Protein AF-A0A8S2N6N4-F1 (afdb_monomer)

Radius of gyration: 14.35 Å; Cα contacts (8 Å, |Δi|>4): 143; chains: 1; bounding box: 34×25×40 Å

Solvent-accessible surface area (backbone atoms only — not comparable to full-atom values): 5920 Å² total; per-residue (Å²): 105,79,91,73,56,87,52,65,72,59,45,53,53,50,26,53,52,55,16,61,74,34,50,70,49,44,76,77,42,48,67,58,33,52,58,27,53,72,43,87,50,64,65,43,28,26,23,22,31,42,25,52,16,34,15,37,48,48,65,58,54,66,67,62,50,52,52,33,55,46,46,41,69,70,51,89,48,68,68,35,24,50,34,20,58,55,20,50,51,41,20,43,47,40,67,55,45,40,75,74,68,40,89,76,78,67,74,82,77,130

pLDDT: mean 82.59, std 12.48, range [38.09, 93.88]

Sequence (110 aa):
YAQETQHEKILRGLAIGIALVQYGRLEEADELIEKLNQDKDPILRRSAMYTVGMAYCGTGNNTAIRKLLHVAVSDVNNDVRRSAVESLGFLMFRKFLERKFGKSARIPQC

Foldseek 3Di:
DLVVDPDPVVNLVVLVVVLQVLALVAPVCVVVLVVQCPDPDVSSLLSSLSNLLRNQFQVLDPVSLVVLVCQLPPDPDPSSVVSSVVSVCRNCVNVVCCVPPNPPPDPDSD

Secondary structure (DSSP, 8-state):
-TTT---HHHHHHHHHHHHHHTTT-GGGGHHHHHHHHT-S-HHHHHHHHHHHHHHTTTT--HHHHHHHHHHHHH-S-HHHHHHHHHHHHHHHHHHHHHHHH-TT------

Nearest PDB structures (foldseek):
  9e8q-assembly1_U  TM=9.181E-01  e=7.734E-09  Homo sapiens
  8amz-assembly1_N  TM=9.807E-01  e=1.196E-07  Spinacia oleracea
  4ady-assembly2_B  TM=9.713E-01  e=4.706E-07  Saccharomyces cerevisiae
  6j2q-assembly1_N  TM=9.560E-01  e=4.464E-07  Saccharomyces cerevisiae S288C
  7qo5-assembly1_N  TM=9.624E-01  e=9.837E-07  Saccharomyces cerevisiae

Mean predicted aligned error: 6.82 Å

Structure (mmCIF, N/CA/C/O backbone):
data_AF-A0A8S2N6N4-F1
#
_entry.id   AF-A0A8S2N6N4-F1
#
loop_
_atom_site.group_PDB
_atom_site.id
_atom_site.type_symbol
_atom_site.label_atom_id
_atom_site.label_alt_id
_atom_site.label_comp_id
_atom_site.label_asym_id
_atom_site.label_entity_id
_atom_site.label_seq_id
_atom_site.pdbx_PDB_ins_code
_atom_site.Cartn_x
_atom_site.Cartn_y
_atom_site.Cartn_z
_atom_site.occupancy
_atom_site.B_iso_or_equiv
_atom_site.auth_seq_id
_atom_site.auth_comp_id
_atom_site.auth_asym_id
_atom_site.auth_atom_id
_atom_site.pdbx_PDB_model_num
ATOM 1 N N . TYR A 1 1 ? 13.493 11.113 -9.354 1.00 60.38 1 TYR A N 1
ATOM 2 C CA . TYR A 1 1 ? 14.428 10.233 -8.624 1.00 60.38 1 TYR A CA 1
ATOM 3 C C . TYR A 1 1 ? 13.998 8.770 -8.565 1.00 60.38 1 TYR A C 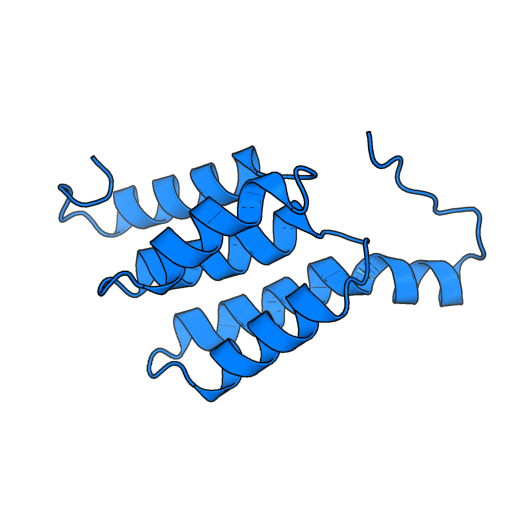1
ATOM 5 O O . TYR A 1 1 ? 14.699 7.956 -9.141 1.00 60.38 1 TYR A O 1
ATOM 13 N N . ALA A 1 2 ? 12.866 8.391 -7.949 1.00 60.62 2 ALA A N 1
ATOM 14 C CA . ALA A 1 2 ? 12.470 6.968 -7.879 1.00 60.62 2 ALA A CA 1
ATOM 15 C C . ALA A 1 2 ? 12.310 6.295 -9.264 1.00 60.62 2 ALA A C 1
ATOM 17 O O . ALA A 1 2 ? 12.694 5.147 -9.424 1.00 60.62 2 ALA A O 1
ATOM 18 N N . GLN A 1 3 ? 11.832 7.028 -10.275 1.00 67.62 3 GLN A N 1
ATOM 19 C CA . GLN A 1 3 ? 11.707 6.540 -11.660 1.00 67.62 3 GLN A CA 1
ATOM 20 C C . GLN A 1 3 ? 13.013 6.626 -12.479 1.00 67.62 3 GLN A C 1
ATOM 22 O O . GLN A 1 3 ? 13.084 6.113 -13.587 1.00 67.62 3 GLN A O 1
ATOM 27 N N . GLU A 1 4 ? 14.049 7.288 -11.958 1.00 70.31 4 GLU A N 1
ATOM 28 C CA . GLU A 1 4 ? 15.314 7.525 -12.674 1.00 70.31 4 GLU A CA 1
ATOM 29 C C . GLU A 1 4 ? 16.414 6.544 -12.236 1.00 70.31 4 GLU A C 1
ATOM 31 O O . GLU A 1 4 ? 17.428 6.398 -12.915 1.00 70.31 4 GLU A O 1
ATOM 36 N N . THR A 1 5 ? 16.241 5.862 -11.097 1.00 73.56 5 THR A N 1
ATOM 37 C CA . THR A 1 5 ? 17.281 5.004 -10.516 1.00 73.56 5 THR A CA 1
ATOM 38 C C . THR A 1 5 ? 17.105 3.541 -10.914 1.00 73.56 5 THR A C 1
ATOM 40 O O . THR A 1 5 ? 16.073 2.946 -10.618 1.00 73.56 5 THR A O 1
ATOM 43 N N . GLN A 1 6 ? 18.148 2.914 -11.465 1.00 69.44 6 GLN A N 1
ATOM 44 C CA . GLN A 1 6 ? 18.145 1.475 -11.788 1.00 69.44 6 GLN A CA 1
ATOM 45 C C . GLN A 1 6 ? 18.535 0.565 -10.607 1.00 69.44 6 GLN A C 1
ATOM 47 O O . GLN A 1 6 ? 18.478 -0.659 -10.702 1.00 69.44 6 GLN A O 1
ATOM 52 N N . HIS A 1 7 ? 18.950 1.133 -9.471 1.00 81.06 7 HIS A N 1
ATOM 53 C CA . HIS A 1 7 ? 19.366 0.347 -8.311 1.00 81.06 7 HIS A CA 1
ATOM 54 C C . HIS A 1 7 ? 18.162 -0.133 -7.494 1.00 81.06 7 HIS A C 1
ATOM 56 O O . HIS A 1 7 ? 17.648 0.589 -6.637 1.00 81.06 7 HIS A O 1
ATOM 62 N N . GLU A 1 8 ? 17.784 -1.400 -7.672 1.00 79.81 8 GLU A N 1
ATOM 63 C CA . GLU A 1 8 ? 16.649 -2.023 -6.973 1.00 79.81 8 GLU A CA 1
ATOM 64 C C . GLU A 1 8 ? 16.701 -1.872 -5.443 1.00 79.81 8 GLU A C 1
ATOM 66 O O . GLU A 1 8 ? 15.669 -1.699 -4.795 1.00 79.81 8 GLU A O 1
ATOM 71 N N . LYS A 1 9 ? 17.900 -1.911 -4.842 1.00 85.25 9 LYS A N 1
ATOM 72 C CA . LYS A 1 9 ? 18.080 -1.751 -3.387 1.00 85.25 9 LYS A CA 1
ATOM 73 C C . LYS A 1 9 ? 17.675 -0.355 -2.907 1.00 85.25 9 LYS A C 1
ATOM 75 O O . LYS A 1 9 ? 17.020 -0.234 -1.875 1.00 85.25 9 LYS A O 1
ATOM 80 N N . ILE A 1 10 ? 18.036 0.681 -3.666 1.00 86.31 10 ILE A N 1
ATOM 81 C CA . ILE A 1 10 ? 17.696 2.074 -3.351 1.00 86.31 10 ILE A CA 1
ATOM 82 C C . ILE A 1 10 ? 16.197 2.286 -3.565 1.00 86.31 10 ILE A C 1
ATOM 84 O O . ILE A 1 10 ? 15.526 2.846 -2.700 1.00 86.31 10 ILE A O 1
ATOM 88 N N . LEU A 1 11 ? 15.652 1.751 -4.662 1.00 85.75 11 LEU A N 1
ATOM 89 C CA . LEU A 1 11 ? 14.230 1.853 -4.974 1.00 85.75 11 LEU A CA 1
ATOM 90 C C . LEU A 1 11 ? 13.352 1.183 -3.908 1.00 85.75 11 LEU A C 1
ATOM 92 O O . LEU A 1 11 ? 12.347 1.756 -3.495 1.00 85.75 11 LEU A O 1
ATOM 96 N N . ARG A 1 12 ? 13.754 0.011 -3.396 1.00 84.81 12 ARG A N 1
ATOM 97 C CA . ARG A 1 12 ? 13.057 -0.660 -2.283 1.00 84.81 12 ARG A CA 1
ATOM 98 C C . ARG A 1 12 ? 13.088 0.158 -0.990 1.00 84.81 12 ARG A C 1
ATOM 100 O O . ARG A 1 12 ? 12.081 0.202 -0.289 1.00 84.81 12 ARG A O 1
ATOM 107 N N . GLY A 1 13 ? 14.209 0.812 -0.680 1.00 87.94 13 GLY A N 1
ATOM 108 C CA . GLY A 1 13 ? 14.307 1.707 0.478 1.00 87.94 13 GLY A CA 1
ATOM 109 C C . GLY A 1 13 ? 13.387 2.925 0.347 1.00 87.94 13 GLY A C 1
ATOM 110 O O . GLY A 1 13 ? 12.632 3.234 1.267 1.00 87.94 13 GLY A O 1
ATOM 111 N N . LEU A 1 14 ? 13.388 3.565 -0.826 1.00 87.50 14 LEU A N 1
ATOM 112 C CA . LEU A 1 14 ? 12.510 4.699 -1.131 1.00 87.50 14 LEU A CA 1
ATOM 113 C C . LEU A 1 14 ? 11.028 4.310 -1.098 1.00 87.50 14 LEU A C 1
ATOM 115 O O . LEU A 1 14 ? 10.224 5.054 -0.545 1.00 87.50 14 LEU A O 1
ATOM 119 N N . ALA A 1 15 ? 10.672 3.141 -1.635 1.00 87.25 15 ALA A N 1
ATOM 120 C CA . ALA A 1 15 ? 9.309 2.618 -1.615 1.00 87.25 15 ALA A CA 1
ATOM 121 C C . ALA A 1 15 ? 8.746 2.542 -0.186 1.00 87.25 15 ALA A C 1
ATOM 123 O O . ALA A 1 15 ? 7.692 3.102 0.110 1.00 87.25 15 ALA A O 1
ATOM 124 N N . ILE A 1 16 ? 9.489 1.925 0.735 1.00 88.56 16 ILE A N 1
ATOM 125 C CA . ILE A 1 16 ? 9.066 1.830 2.139 1.00 88.56 16 ILE A CA 1
ATOM 126 C C . ILE A 1 16 ? 9.012 3.221 2.788 1.00 88.56 16 ILE A C 1
ATOM 128 O O . ILE A 1 16 ? 8.072 3.514 3.523 1.00 88.56 16 ILE A O 1
ATOM 132 N N . GLY A 1 17 ? 9.972 4.100 2.487 1.00 90.19 17 GLY A N 1
ATOM 133 C CA . GLY A 1 17 ? 9.972 5.478 2.985 1.00 90.19 17 GLY A CA 1
ATOM 134 C C . GLY A 1 17 ? 8.712 6.256 2.592 1.00 90.19 17 GLY A C 1
ATOM 135 O O . GLY A 1 17 ? 8.102 6.903 3.440 1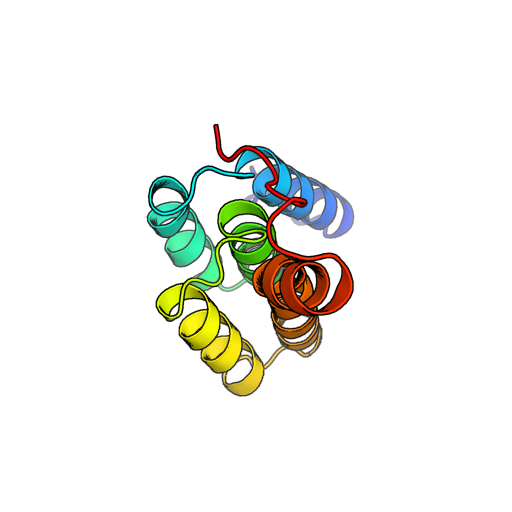.00 90.19 17 GLY A O 1
ATOM 136 N N . ILE A 1 18 ? 8.274 6.139 1.335 1.00 88.31 18 ILE A N 1
ATOM 137 C CA . ILE A 1 18 ? 7.040 6.773 0.848 1.00 88.31 18 ILE A CA 1
ATOM 138 C C . ILE A 1 18 ? 5.820 6.235 1.605 1.00 88.31 18 ILE A C 1
ATOM 140 O O . ILE A 1 18 ? 4.991 7.026 2.054 1.00 88.31 18 ILE A O 1
ATOM 144 N N . ALA A 1 19 ? 5.729 4.917 1.799 1.00 89.31 19 ALA A N 1
ATOM 145 C CA . ALA A 1 19 ? 4.623 4.306 2.535 1.00 89.31 19 ALA A CA 1
ATOM 146 C C . ALA A 1 19 ? 4.548 4.784 3.997 1.00 89.31 19 ALA A C 1
ATOM 148 O O . ALA A 1 19 ? 3.459 5.027 4.513 1.00 89.31 19 ALA A O 1
ATOM 149 N N . LEU A 1 20 ? 5.697 4.965 4.656 1.00 88.62 20 LEU A N 1
ATOM 150 C CA . LEU A 1 20 ? 5.769 5.443 6.040 1.00 88.62 20 LEU A CA 1
ATOM 151 C C . LEU A 1 20 ? 5.340 6.908 6.190 1.00 88.62 20 LEU A C 1
ATOM 153 O O . LEU A 1 20 ? 4.651 7.244 7.149 1.00 88.62 20 LEU A O 1
ATOM 157 N N . VAL A 1 21 ? 5.701 7.774 5.238 1.00 89.69 21 VAL A N 1
ATOM 158 C CA . VAL A 1 21 ? 5.310 9.199 5.254 1.00 89.69 21 VAL A CA 1
ATOM 159 C C . VAL A 1 21 ? 3.791 9.381 5.133 1.00 89.69 21 VAL A C 1
ATOM 161 O O . VAL A 1 21 ? 3.245 10.381 5.597 1.00 89.69 21 VAL A O 1
ATOM 164 N N . GLN A 1 22 ? 3.101 8.410 4.534 1.00 87.06 22 GLN A N 1
ATOM 165 C CA . GLN A 1 22 ? 1.656 8.449 4.301 1.00 87.06 22 GLN A CA 1
ATOM 166 C C . GLN A 1 22 ? 0.827 7.835 5.439 1.00 87.06 22 GLN A C 1
ATOM 168 O O . GLN A 1 22 ? -0.380 7.637 5.296 1.00 87.06 22 GLN A O 1
ATOM 173 N N . TYR A 1 23 ? 1.448 7.529 6.578 1.00 87.75 23 TYR A N 1
ATOM 174 C CA . TYR A 1 23 ? 0.747 6.965 7.726 1.00 87.75 23 TYR A CA 1
ATOM 175 C C . TYR A 1 23 ? -0.353 7.908 8.243 1.00 87.75 23 TYR A C 1
ATOM 177 O O . TYR A 1 23 ? -0.088 9.063 8.569 1.00 87.75 23 TYR A O 1
ATOM 185 N N . GLY A 1 24 ? -1.590 7.406 8.328 1.00 83.38 24 GLY A N 1
ATOM 186 C CA . GLY A 1 24 ? -2.735 8.136 8.888 1.00 83.38 24 GLY A CA 1
ATOM 187 C C . GLY A 1 24 ? -3.358 9.224 8.002 1.00 83.38 24 GLY A C 1
ATOM 188 O O . GLY A 1 24 ? -4.264 9.907 8.463 1.00 83.38 24 GLY A O 1
ATOM 189 N N . ARG A 1 25 ? -2.921 9.380 6.744 1.00 83.19 25 ARG A N 1
ATOM 190 C CA . ARG A 1 25 ? -3.447 10.406 5.816 1.00 83.19 25 ARG A CA 1
ATOM 191 C C . ARG A 1 25 ? -4.763 10.048 5.114 1.00 83.19 25 ARG A C 1
ATOM 193 O O . ARG A 1 25 ? -5.358 10.908 4.474 1.00 83.19 25 ARG A O 1
ATOM 200 N N . LEU A 1 26 ? -5.235 8.804 5.246 1.00 86.94 26 LEU A N 1
ATOM 201 C CA . LEU A 1 26 ? -6.512 8.338 4.688 1.00 86.94 26 LEU A CA 1
ATOM 202 C C . LEU A 1 26 ? -6.668 8.704 3.194 1.00 86.94 26 LEU A C 1
ATOM 204 O O . LEU A 1 26 ? -5.835 8.306 2.385 1.00 86.94 26 LEU A O 1
ATOM 208 N N . GLU A 1 27 ? -7.722 9.446 2.846 1.00 86.12 27 GLU A N 1
ATOM 209 C CA . GLU A 1 27 ? -8.115 9.803 1.475 1.00 86.12 27 GLU A CA 1
ATOM 210 C C . GLU A 1 27 ? -7.083 10.687 0.758 1.00 86.12 27 GLU A C 1
ATOM 212 O O . GLU A 1 27 ? -6.945 10.596 -0.457 1.00 86.12 27 GLU A O 1
ATOM 217 N N . GLU A 1 28 ? -6.279 11.477 1.480 1.00 87.00 28 GLU A N 1
ATOM 218 C CA . GLU A 1 28 ? -5.216 12.283 0.855 1.00 87.00 28 GLU A CA 1
ATOM 219 C C . GLU A 1 28 ? -4.128 11.414 0.203 1.00 87.00 28 GLU A C 1
ATOM 221 O O . GLU A 1 28 ? -3.414 11.860 -0.697 1.00 87.00 28 GLU A O 1
ATOM 226 N N . ALA A 1 29 ? -3.981 10.161 0.647 1.00 87.81 29 ALA A N 1
ATOM 227 C CA . ALA A 1 29 ? -3.007 9.234 0.085 1.00 87.81 29 ALA A CA 1
ATOM 228 C C . ALA A 1 29 ? -3.506 8.545 -1.200 1.00 87.81 29 ALA A C 1
ATOM 230 O O . ALA A 1 29 ? -2.694 7.938 -1.905 1.00 87.81 29 ALA A O 1
ATOM 231 N N . ASP A 1 30 ? -4.801 8.624 -1.534 1.00 87.50 30 ASP A N 1
ATOM 232 C CA . ASP A 1 30 ? -5.388 7.857 -2.641 1.00 87.50 30 ASP A CA 1
ATOM 233 C C . ASP A 1 30 ? -4.820 8.248 -4.009 1.00 87.50 30 ASP A C 1
ATOM 235 O O . ASP A 1 30 ? -4.526 7.365 -4.821 1.00 87.50 30 ASP A O 1
ATOM 239 N N . GLU A 1 31 ? -4.581 9.540 -4.247 1.00 90.88 31 GLU A N 1
ATOM 240 C CA . GLU A 1 31 ? -3.980 10.026 -5.497 1.00 90.88 31 GLU A CA 1
ATOM 241 C C . GLU A 1 31 ? -2.580 9.439 -5.716 1.00 90.88 31 GLU A C 1
ATOM 243 O O . GLU A 1 31 ? -2.227 8.987 -6.811 1.00 90.88 31 GLU A O 1
ATOM 248 N N . LEU A 1 32 ? -1.779 9.396 -4.649 1.00 90.12 32 LEU A N 1
ATOM 249 C CA . LEU A 1 32 ? -0.435 8.832 -4.680 1.00 90.12 32 LEU A CA 1
ATOM 250 C C . LEU A 1 32 ? -0.476 7.311 -4.875 1.00 90.12 32 LEU A C 1
ATOM 252 O O . LEU A 1 32 ? 0.335 6.765 -5.624 1.00 90.12 32 LEU A O 1
ATOM 256 N N . ILE A 1 33 ? -1.421 6.624 -4.228 1.00 90.81 33 ILE A N 1
ATOM 257 C CA . ILE A 1 33 ? -1.610 5.177 -4.369 1.00 90.81 33 ILE A CA 1
ATOM 258 C C . ILE A 1 33 ? -1.960 4.824 -5.816 1.00 90.81 33 ILE A C 1
ATOM 260 O O . ILE A 1 33 ? -1.357 3.905 -6.367 1.00 90.81 33 ILE A O 1
ATOM 264 N N . GLU A 1 34 ? -2.902 5.534 -6.441 1.00 91.00 34 GLU A N 1
ATOM 265 C CA . GLU A 1 34 ? -3.268 5.288 -7.843 1.00 91.00 34 GLU A CA 1
ATOM 266 C C . GLU A 1 34 ? -2.085 5.520 -8.782 1.00 91.00 34 GLU A C 1
ATOM 268 O O . GLU A 1 34 ? -1.790 4.677 -9.632 1.00 91.00 34 GLU A O 1
ATOM 273 N N . LYS A 1 35 ? -1.335 6.606 -8.568 1.00 91.06 35 LYS A N 1
ATOM 274 C CA . LYS A 1 35 ? -0.136 6.901 -9.358 1.00 91.06 35 LYS A CA 1
ATOM 275 C C . LYS A 1 35 ? 0.913 5.790 -9.264 1.00 91.06 35 LYS A C 1
ATOM 277 O O . LYS A 1 35 ? 1.489 5.411 -10.278 1.00 91.06 35 LYS A O 1
ATOM 282 N N . LEU A 1 36 ? 1.159 5.261 -8.064 1.00 89.00 36 LEU A N 1
ATOM 283 C CA . LEU A 1 36 ? 2.123 4.176 -7.852 1.00 89.00 36 LEU A CA 1
ATOM 284 C C . LEU A 1 36 ? 1.624 2.825 -8.387 1.00 89.00 36 LEU A C 1
ATOM 286 O O . LEU A 1 36 ? 2.430 1.999 -8.807 1.00 89.00 36 LEU A O 1
ATOM 290 N N . ASN A 1 37 ? 0.311 2.589 -8.377 1.00 89.56 37 ASN A N 1
ATOM 291 C CA . ASN A 1 37 ? -0.286 1.341 -8.853 1.00 89.56 37 ASN A CA 1
ATOM 292 C C . ASN A 1 37 ? -0.281 1.230 -10.388 1.00 89.56 37 ASN A C 1
ATOM 294 O O . ASN A 1 37 ? -0.194 0.130 -10.926 1.00 89.56 37 ASN A O 1
ATOM 298 N N . GLN A 1 38 ? -0.342 2.364 -11.091 1.00 89.25 38 GLN A N 1
ATOM 299 C CA . GLN A 1 38 ? -0.262 2.426 -12.556 1.00 89.25 38 GLN A CA 1
ATOM 300 C C . GLN A 1 38 ? 1.169 2.286 -13.098 1.00 89.25 38 GLN A C 1
ATOM 302 O O . GLN A 1 38 ? 1.360 2.188 -14.312 1.00 89.25 38 GLN A O 1
ATOM 307 N N . ASP A 1 39 ? 2.177 2.277 -12.223 1.00 88.75 39 ASP A N 1
ATOM 308 C C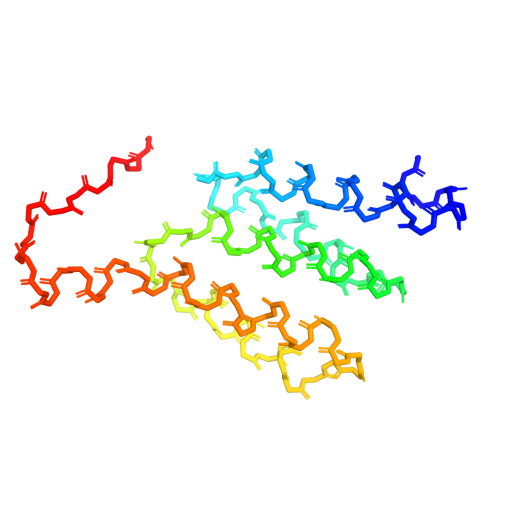A . ASP A 1 39 ? 3.567 2.181 -12.644 1.00 88.75 39 ASP A CA 1
ATOM 309 C C . ASP A 1 39 ? 3.900 0.778 -13.202 1.00 88.75 39 ASP A C 1
ATOM 311 O O . ASP A 1 39 ? 3.348 -0.259 -12.803 1.00 88.75 39 ASP A O 1
ATOM 315 N N . LYS A 1 40 ? 4.821 0.745 -14.169 1.00 86.00 40 LYS A N 1
ATOM 316 C CA . LYS A 1 40 ? 5.304 -0.497 -14.782 1.00 86.00 40 LYS A CA 1
ATOM 317 C C . LYS A 1 40 ? 6.180 -1.273 -13.807 1.00 86.00 40 LYS A C 1
ATOM 319 O O . LYS A 1 40 ? 6.173 -2.507 -13.846 1.00 86.00 40 LYS A O 1
ATOM 324 N N . ASP A 1 41 ? 6.891 -0.566 -12.930 1.00 88.12 41 ASP A N 1
ATOM 325 C CA . ASP A 1 41 ? 7.841 -1.178 -12.018 1.00 88.12 41 ASP A CA 1
ATOM 326 C C . ASP A 1 41 ? 7.135 -1.900 -10.860 1.00 88.12 41 ASP A C 1
ATOM 328 O O . ASP A 1 41 ? 6.419 -1.282 -10.061 1.00 88.12 41 ASP A O 1
ATOM 332 N N . PRO A 1 42 ? 7.381 -3.210 -10.671 1.00 87.94 42 PRO A N 1
ATOM 333 C CA . PRO A 1 42 ? 6.719 -3.979 -9.621 1.00 87.94 42 PRO A CA 1
ATOM 334 C C . PRO A 1 42 ? 7.102 -3.513 -8.209 1.00 87.94 42 PRO A C 1
ATOM 336 O O . PRO A 1 42 ? 6.328 -3.687 -7.271 1.00 87.94 42 PRO A O 1
ATOM 339 N N . ILE A 1 43 ? 8.276 -2.894 -8.036 1.00 89.38 43 ILE A N 1
ATOM 340 C CA . ILE A 1 43 ? 8.709 -2.343 -6.743 1.00 89.38 43 ILE A CA 1
ATOM 341 C C . ILE A 1 43 ? 7.843 -1.135 -6.354 1.00 89.38 43 ILE A C 1
ATOM 343 O O . ILE A 1 43 ? 7.490 -0.990 -5.182 1.00 89.38 43 ILE A O 1
ATOM 347 N N . LEU A 1 44 ? 7.453 -0.302 -7.322 1.00 89.62 44 LEU A N 1
ATOM 348 C CA . LEU A 1 44 ? 6.581 0.849 -7.087 1.00 89.62 44 LEU A CA 1
ATOM 349 C C . LEU A 1 44 ? 5.132 0.412 -6.844 1.00 89.62 44 LEU A C 1
ATOM 351 O O . LEU A 1 44 ? 4.511 0.899 -5.899 1.00 89.62 44 LEU A O 1
ATOM 355 N N . ARG A 1 45 ? 4.632 -0.595 -7.572 1.00 90.56 45 ARG A N 1
ATOM 356 C CA . ARG A 1 45 ? 3.313 -1.188 -7.274 1.00 90.56 45 ARG A CA 1
ATOM 357 C C . ARG A 1 45 ? 3.260 -1.821 -5.885 1.00 90.56 45 ARG A C 1
ATOM 359 O O . ARG A 1 45 ? 2.303 -1.625 -5.139 1.00 90.56 45 ARG A O 1
ATOM 366 N N . ARG A 1 46 ? 4.329 -2.515 -5.482 1.00 91.94 46 ARG A N 1
ATOM 367 C CA . ARG A 1 46 ? 4.483 -3.035 -4.114 1.00 91.94 46 ARG A CA 1
ATOM 368 C C . ARG A 1 46 ? 4.462 -1.906 -3.078 1.00 91.94 46 ARG A C 1
ATOM 370 O O . ARG A 1 46 ? 3.819 -2.041 -2.041 1.00 91.94 46 ARG A O 1
ATOM 377 N N . SER A 1 47 ? 5.135 -0.790 -3.366 1.00 92.25 47 SER A N 1
ATOM 378 C CA . SER A 1 47 ? 5.088 0.419 -2.534 1.00 92.25 47 SER A CA 1
ATOM 379 C C . SER A 1 47 ? 3.655 0.900 -2.326 1.00 92.25 47 SER A C 1
ATOM 381 O O . SER A 1 47 ? 3.248 1.133 -1.191 1.00 92.25 47 SER A O 1
ATOM 383 N N . ALA A 1 48 ? 2.861 0.964 -3.403 1.00 92.62 48 ALA A N 1
ATOM 384 C CA . ALA A 1 48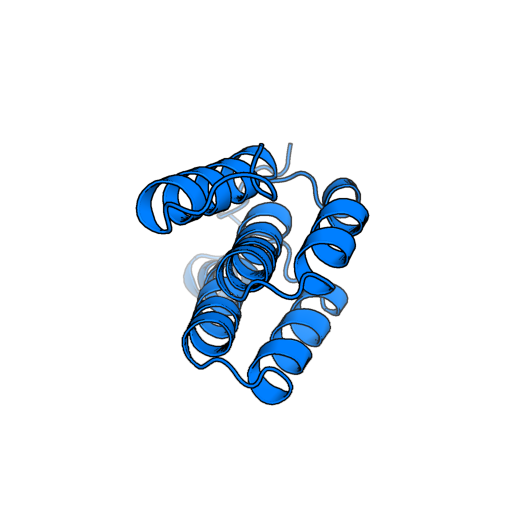 ? 1.459 1.369 -3.345 1.00 92.62 48 ALA A CA 1
ATOM 385 C C . ALA A 1 48 ? 0.668 0.528 -2.332 1.00 92.62 48 ALA A C 1
ATOM 387 O O . ALA A 1 48 ? -0.081 1.081 -1.530 1.00 92.62 48 ALA A O 1
ATOM 388 N N . MET A 1 49 ? 0.878 -0.794 -2.314 1.00 93.88 49 MET A N 1
ATOM 389 C CA . MET A 1 49 ? 0.187 -1.698 -1.389 1.00 93.88 49 MET A CA 1
ATOM 390 C C . MET A 1 49 ? 0.551 -1.430 0.071 1.00 93.88 49 MET A C 1
ATOM 392 O O . MET A 1 49 ? -0.335 -1.426 0.930 1.00 93.88 49 MET A O 1
ATOM 396 N N . TYR A 1 50 ? 1.825 -1.169 0.372 1.00 92.81 50 TYR A N 1
ATOM 397 C CA . TYR A 1 50 ? 2.236 -0.779 1.723 1.00 92.81 50 TYR A CA 1
ATOM 398 C C . TYR A 1 50 ? 1.712 0.605 2.110 1.00 92.81 50 TYR A C 1
ATOM 400 O O . TYR A 1 50 ? 1.272 0.782 3.244 1.00 92.81 50 TYR A O 1
ATOM 408 N N . THR A 1 51 ? 1.669 1.555 1.174 1.00 92.69 51 THR A N 1
ATOM 409 C CA . THR A 1 51 ? 1.064 2.875 1.387 1.00 92.69 51 THR A CA 1
ATOM 410 C C . THR A 1 51 ? -0.414 2.757 1.754 1.00 92.69 51 THR A C 1
ATOM 412 O O . THR A 1 51 ? -0.833 3.383 2.721 1.00 92.69 51 THR A O 1
ATOM 415 N N . VAL A 1 52 ? -1.195 1.898 1.077 1.00 91.75 52 VAL A N 1
ATOM 416 C CA . VAL A 1 52 ? -2.598 1.633 1.466 1.00 91.75 52 VAL A CA 1
ATOM 417 C C . VAL A 1 52 ? -2.671 1.082 2.890 1.00 91.75 52 VAL A C 1
ATOM 419 O O . VAL A 1 52 ? -3.487 1.533 3.693 1.00 91.75 52 VAL A O 1
ATOM 422 N N . GLY A 1 53 ? -1.797 0.121 3.209 1.00 90.69 53 GLY A N 1
ATOM 423 C CA . GLY A 1 53 ? -1.696 -0.492 4.533 1.00 90.69 53 GLY A CA 1
ATOM 424 C C . GLY A 1 53 ? -1.482 0.531 5.650 1.00 90.69 53 GLY A C 1
ATOM 425 O O . GLY A 1 53 ? -2.171 0.493 6.670 1.00 90.69 53 GLY A O 1
ATOM 426 N N . MET A 1 54 ? -0.553 1.464 5.433 1.00 89.75 54 MET A N 1
ATOM 427 C CA . MET A 1 54 ? -0.170 2.490 6.405 1.00 89.75 54 MET A CA 1
ATOM 428 C C . MET A 1 54 ? -1.167 3.651 6.470 1.00 89.75 54 MET A C 1
ATOM 430 O O . MET A 1 54 ? -1.478 4.122 7.564 1.00 89.75 54 MET A O 1
ATOM 434 N N . ALA A 1 55 ? -1.709 4.090 5.333 1.00 90.38 55 ALA A N 1
ATOM 435 C CA . ALA A 1 55 ? -2.689 5.171 5.281 1.00 90.38 55 ALA A CA 1
ATOM 436 C C . ALA A 1 55 ? -3.998 4.787 5.985 1.00 90.38 55 ALA A C 1
ATOM 438 O O . ALA A 1 55 ? -4.538 5.583 6.749 1.00 90.38 55 ALA A O 1
ATOM 439 N N . TYR A 1 56 ? -4.468 3.549 5.788 1.00 87.88 56 TYR A N 1
ATOM 440 C CA . TYR A 1 56 ? -5.746 3.056 6.319 1.00 87.88 56 TYR A CA 1
ATOM 441 C C . TYR A 1 56 ? -5.612 2.148 7.548 1.00 87.88 56 TYR A C 1
ATOM 443 O O . TYR A 1 56 ? -6.569 1.441 7.896 1.00 87.88 56 TYR A O 1
ATOM 451 N N . CYS A 1 57 ? -4.462 2.164 8.225 1.00 86.56 57 CYS A N 1
ATOM 452 C CA . CYS A 1 57 ? -4.190 1.301 9.373 1.00 86.56 57 CYS A CA 1
ATOM 453 C C . CYS A 1 57 ? -5.291 1.423 10.444 1.00 86.56 57 CYS A C 1
ATOM 455 O O . CYS A 1 57 ? -5.608 2.509 10.935 1.00 86.56 57 CYS A O 1
ATOM 457 N N . GLY A 1 58 ? -5.930 0.299 10.780 1.00 80.38 58 GLY A N 1
ATOM 458 C CA . GLY A 1 58 ? -6.986 0.246 11.794 1.00 80.38 58 GLY A CA 1
ATOM 459 C C . GLY A 1 58 ? -8.289 0.996 11.473 1.00 80.38 58 GLY A C 1
ATOM 460 O O . GLY A 1 58 ? -9.135 1.102 12.356 1.00 80.38 58 GLY A O 1
ATOM 461 N N . THR A 1 59 ? -8.495 1.502 10.254 1.00 81.62 59 THR A N 1
ATOM 462 C CA . THR A 1 59 ? -9.765 2.154 9.856 1.00 81.62 59 THR A CA 1
ATOM 463 C C . THR A 1 59 ? -10.849 1.137 9.502 1.00 81.62 59 THR A C 1
ATOM 465 O O . THR A 1 59 ? -12.029 1.356 9.762 1.00 81.62 59 THR A O 1
ATOM 468 N N . GLY A 1 60 ? -10.454 0.008 8.902 1.00 77.12 60 GLY A N 1
ATOM 469 C CA . GLY A 1 60 ? -11.381 -0.977 8.351 1.00 77.12 60 GLY A CA 1
ATOM 470 C C . GLY A 1 60 ? -12.189 -0.477 7.148 1.00 77.12 60 GLY A C 1
ATOM 471 O O . GLY A 1 60 ? -13.300 -0.970 6.946 1.00 77.12 60 GLY A O 1
ATOM 472 N N . ASN A 1 61 ? -11.668 0.481 6.369 1.00 85.25 61 ASN A N 1
ATOM 473 C CA . ASN A 1 61 ? -12.365 1.014 5.198 1.00 85.25 61 ASN A CA 1
ATOM 474 C C . ASN A 1 61 ? -12.610 -0.074 4.128 1.00 85.25 61 ASN A C 1
ATOM 476 O O . ASN A 1 61 ? -11.685 -0.741 3.659 1.00 85.25 61 ASN A O 1
ATOM 480 N N . ASN A 1 62 ? -13.873 -0.233 3.719 1.00 87.69 62 ASN A N 1
ATOM 481 C CA . ASN A 1 62 ? -14.293 -1.230 2.735 1.00 87.69 62 ASN A CA 1
ATOM 482 C C . ASN A 1 62 ? -13.747 -0.952 1.328 1.00 87.69 62 ASN A C 1
ATOM 484 O O . ASN A 1 62 ? -13.525 -1.903 0.576 1.00 87.69 62 ASN A O 1
ATOM 488 N N . THR A 1 63 ? -13.532 0.313 0.956 1.00 88.50 63 THR A N 1
ATOM 489 C CA . THR A 1 63 ? -12.981 0.664 -0.364 1.00 88.50 63 THR A CA 1
ATOM 490 C C . THR A 1 63 ? -11.531 0.201 -0.477 1.00 88.50 63 THR A C 1
ATOM 492 O O . THR A 1 63 ? -11.185 -0.521 -1.413 1.00 88.50 63 THR A O 1
ATOM 495 N N . ALA A 1 64 ? -10.718 0.499 0.538 1.00 87.31 64 ALA A N 1
ATOM 496 C CA . ALA A 1 64 ? -9.324 0.079 0.615 1.00 87.31 64 ALA A CA 1
ATOM 497 C C . ALA A 1 64 ? -9.178 -1.456 0.648 1.00 87.31 64 ALA A C 1
ATOM 499 O O . ALA A 1 64 ? -8.332 -2.010 -0.052 1.00 87.31 64 ALA A O 1
ATOM 500 N N . ILE A 1 65 ? -10.055 -2.165 1.374 1.00 90.31 65 ILE A N 1
ATOM 501 C CA . ILE A 1 65 ? -10.081 -3.641 1.381 1.00 90.31 65 ILE A CA 1
ATOM 502 C C . ILE A 1 65 ? -10.375 -4.199 -0.016 1.00 90.31 65 ILE A C 1
ATOM 504 O O . ILE A 1 65 ? -9.685 -5.108 -0.473 1.00 90.31 65 ILE A O 1
ATOM 508 N N . ARG A 1 66 ? -11.380 -3.659 -0.719 1.00 90.19 66 ARG A N 1
ATOM 509 C CA . ARG A 1 66 ? -11.719 -4.101 -2.083 1.00 90.19 66 ARG A CA 1
ATOM 510 C C . ARG A 1 66 ? -10.570 -3.863 -3.059 1.00 90.19 66 ARG A C 1
ATOM 512 O O . ARG A 1 66 ? -10.282 -4.741 -3.867 1.00 90.19 66 ARG A O 1
ATOM 519 N N . LYS A 1 67 ? -9.897 -2.715 -2.952 1.00 89.38 67 LYS A N 1
ATOM 520 C CA . LYS A 1 67 ? -8.738 -2.360 -3.779 1.00 89.38 67 LYS A CA 1
ATOM 521 C C . LYS A 1 67 ? -7.564 -3.316 -3.544 1.00 89.38 67 LYS A C 1
ATOM 523 O O . LYS A 1 67 ? -7.033 -3.863 -4.505 1.00 89.38 67 LYS A O 1
ATOM 528 N N . LEU A 1 68 ? -7.232 -3.605 -2.283 1.00 90.06 68 LEU A N 1
ATOM 529 C CA . LEU A 1 68 ? -6.191 -4.580 -1.928 1.00 90.06 68 LEU A CA 1
ATOM 530 C C . LEU A 1 68 ? -6.521 -5.996 -2.421 1.00 90.06 68 LEU A C 1
ATOM 532 O O . LEU A 1 68 ? -5.651 -6.672 -2.964 1.00 90.06 68 LEU A O 1
ATOM 536 N N . LEU A 1 69 ? -7.774 -6.443 -2.278 1.00 91.69 69 LEU A N 1
ATOM 537 C CA . LEU A 1 69 ? -8.207 -7.754 -2.775 1.00 91.69 69 LEU A CA 1
ATOM 538 C C . LEU A 1 69 ? -8.150 -7.847 -4.299 1.00 91.69 69 LEU A C 1
ATOM 540 O O . LEU A 1 69 ? -7.762 -8.888 -4.825 1.00 91.69 69 LEU A O 1
ATOM 544 N N . HIS A 1 70 ? -8.514 -6.772 -5.002 1.00 90.25 70 HIS A N 1
ATOM 545 C CA . HIS A 1 70 ? -8.406 -6.730 -6.453 1.00 90.25 70 HIS A CA 1
ATOM 546 C C . HIS A 1 70 ? -6.949 -6.916 -6.885 1.00 90.25 70 HIS A C 1
ATOM 548 O O . HIS A 1 70 ? -6.661 -7.855 -7.621 1.00 90.25 70 HIS A O 1
ATOM 554 N N . VAL A 1 71 ? -6.022 -6.123 -6.333 1.00 90.12 71 VAL A N 1
ATOM 555 C CA . VAL A 1 71 ? -4.591 -6.200 -6.679 1.00 90.12 71 VAL A CA 1
ATOM 556 C C . VAL A 1 71 ? -3.966 -7.546 -6.290 1.00 90.12 71 VAL A C 1
ATOM 558 O O . VAL A 1 71 ? -3.149 -8.085 -7.035 1.00 90.12 71 VAL A O 1
ATOM 561 N N . ALA A 1 72 ? -4.385 -8.151 -5.174 1.00 90.88 72 ALA A N 1
ATOM 562 C CA . ALA A 1 72 ? -3.899 -9.467 -4.748 1.00 90.88 72 ALA A CA 1
ATOM 563 C C . ALA A 1 72 ? -4.208 -10.601 -5.750 1.00 90.88 72 ALA A C 1
ATOM 565 O O . ALA A 1 72 ? -3.507 -11.622 -5.771 1.00 90.88 72 ALA A O 1
ATOM 566 N N . VAL A 1 73 ? -5.253 -10.435 -6.567 1.00 90.94 73 VAL A N 1
ATOM 567 C CA . VAL A 1 73 ? -5.683 -11.416 -7.575 1.00 90.94 73 VAL A CA 1
ATOM 568 C C . VAL A 1 73 ? -5.293 -10.988 -8.992 1.00 90.94 73 VAL A C 1
ATOM 570 O O . VAL A 1 73 ? -4.990 -11.852 -9.809 1.00 90.94 73 VAL A O 1
ATOM 573 N N . SER A 1 74 ? -5.287 -9.686 -9.290 1.00 90.56 74 SER A N 1
ATOM 574 C CA . SER A 1 74 ? -5.069 -9.165 -10.642 1.00 90.56 74 SER A CA 1
ATOM 575 C C . SER A 1 74 ? -3.599 -8.963 -11.012 1.00 90.56 74 SER A C 1
ATOM 577 O O . SER A 1 74 ? -3.287 -8.940 -12.201 1.00 90.56 74 SER A O 1
ATOM 579 N N . ASP A 1 75 ? -2.696 -8.770 -10.042 1.00 90.56 75 ASP A N 1
ATOM 580 C CA . ASP A 1 75 ? -1.284 -8.517 -10.352 1.00 90.56 75 ASP A CA 1
ATOM 581 C C . ASP A 1 75 ? -0.549 -9.807 -10.746 1.00 90.56 75 ASP A C 1
ATOM 583 O O . ASP A 1 75 ? -0.740 -10.873 -10.161 1.00 90.56 75 ASP A O 1
ATOM 587 N N . VAL A 1 76 ? 0.340 -9.692 -11.731 1.00 91.31 76 VAL A N 1
ATOM 588 C CA . VAL A 1 76 ? 1.183 -10.790 -12.219 1.00 91.31 76 VAL A CA 1
ATOM 589 C C . VAL A 1 76 ? 2.347 -11.099 -11.275 1.00 91.31 76 VAL A C 1
ATOM 591 O O . VAL A 1 76 ? 2.867 -12.214 -11.279 1.00 91.31 76 VAL A O 1
ATOM 594 N N . ASN A 1 77 ? 2.787 -10.126 -10.469 1.00 91.62 77 ASN A N 1
ATOM 595 C CA . ASN A 1 77 ? 3.969 -10.271 -9.629 1.00 91.62 77 ASN A CA 1
ATOM 596 C C . ASN A 1 77 ? 3.610 -10.780 -8.224 1.00 91.62 77 ASN A C 1
ATOM 598 O O . ASN A 1 77 ? 2.866 -10.147 -7.472 1.00 91.62 77 ASN A O 1
ATOM 602 N N . ASN A 1 78 ? 4.214 -11.903 -7.831 1.00 91.56 78 ASN A N 1
ATOM 603 C CA . ASN A 1 78 ? 3.997 -12.522 -6.524 1.00 91.56 78 ASN A CA 1
ATOM 604 C C . ASN A 1 78 ? 4.403 -11.630 -5.335 1.00 91.56 78 ASN A C 1
ATOM 606 O O . ASN A 1 78 ? 3.759 -11.710 -4.289 1.00 91.56 78 ASN A O 1
ATOM 610 N N . ASP A 1 79 ? 5.404 -10.755 -5.480 1.00 89.44 79 ASP A N 1
ATOM 611 C CA . ASP A 1 79 ? 5.821 -9.830 -4.417 1.00 89.44 79 ASP A CA 1
ATOM 612 C C . ASP A 1 79 ? 4.745 -8.777 -4.129 1.00 89.44 79 ASP A C 1
ATOM 614 O O . ASP A 1 79 ? 4.477 -8.453 -2.969 1.00 89.44 79 ASP A O 1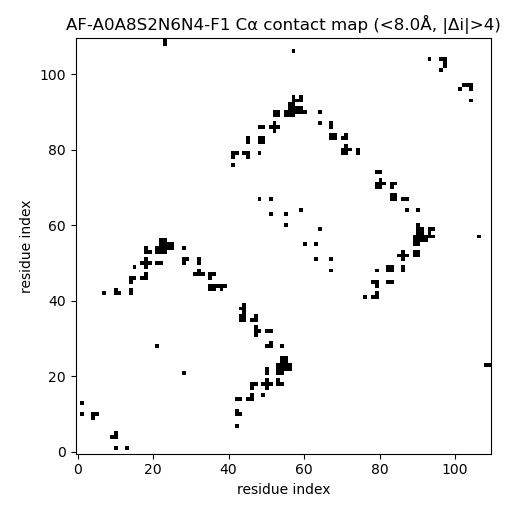
ATOM 618 N N . VAL A 1 80 ? 4.089 -8.272 -5.180 1.00 90.94 80 VAL A N 1
ATOM 619 C CA . VAL A 1 80 ? 2.983 -7.313 -5.049 1.00 90.94 80 VAL A CA 1
ATOM 620 C C . VAL A 1 80 ? 1.785 -8.007 -4.408 1.00 90.94 80 VAL A C 1
ATOM 622 O O . VAL A 1 80 ? 1.247 -7.514 -3.416 1.00 90.94 80 VAL A O 1
ATOM 625 N N . ARG A 1 81 ? 1.435 -9.210 -4.880 1.00 93.44 81 ARG A N 1
ATOM 626 C CA . ARG A 1 81 ? 0.350 -10.017 -4.298 1.00 93.44 81 ARG A CA 1
ATOM 627 C C . ARG A 1 81 ? 0.569 -10.293 -2.811 1.00 93.44 81 ARG A C 1
ATOM 629 O O . ARG A 1 81 ? -0.355 -10.140 -2.014 1.00 93.44 81 ARG A O 1
ATOM 636 N N . ARG A 1 82 ? 1.797 -10.645 -2.421 1.00 92.62 82 ARG A N 1
ATOM 637 C CA . ARG A 1 82 ? 2.166 -10.860 -1.018 1.00 92.62 82 ARG A CA 1
ATOM 638 C C . ARG A 1 82 ? 2.014 -9.580 -0.194 1.00 92.62 82 ARG A C 1
ATOM 640 O O . ARG A 1 82 ? 1.375 -9.622 0.854 1.00 92.62 82 ARG A O 1
ATOM 647 N N . SER A 1 83 ? 2.520 -8.446 -0.686 1.00 91.81 83 SER A N 1
ATOM 648 C CA . SER A 1 83 ? 2.373 -7.156 0.009 1.00 91.81 83 SER A CA 1
ATOM 649 C C . SER A 1 83 ? 0.915 -6.724 0.185 1.00 91.81 83 SER A C 1
ATOM 651 O O . SER A 1 83 ? 0.567 -6.178 1.226 1.00 91.81 83 SER A O 1
ATOM 653 N N . ALA A 1 84 ? 0.037 -7.021 -0.778 1.00 92.06 84 ALA A N 1
ATOM 654 C CA . ALA A 1 84 ? -1.383 -6.702 -0.672 1.00 92.06 84 ALA A CA 1
ATOM 655 C C . ALA A 1 84 ? -2.056 -7.464 0.484 1.00 92.06 84 ALA A C 1
ATOM 657 O O . ALA A 1 84 ? -2.813 -6.879 1.261 1.00 92.06 84 ALA A O 1
ATOM 658 N N . VAL A 1 85 ? -1.737 -8.753 0.646 1.00 92.12 85 VAL A N 1
ATOM 659 C CA . VAL A 1 85 ? -2.257 -9.578 1.749 1.00 92.12 85 VAL A CA 1
ATOM 660 C C . VAL A 1 85 ? -1.654 -9.167 3.095 1.00 92.12 85 VAL A C 1
ATOM 662 O O . VAL A 1 85 ? -2.373 -9.118 4.092 1.00 92.12 85 VAL A O 1
ATOM 665 N N . GLU A 1 86 ? -0.367 -8.809 3.132 1.00 91.12 86 GLU A N 1
ATOM 666 C CA . GLU A 1 86 ? 0.275 -8.241 4.328 1.00 91.12 86 GLU A CA 1
ATOM 667 C C . GLU A 1 86 ? -0.430 -6.943 4.769 1.00 91.12 86 GLU A C 1
ATOM 669 O O . GLU A 1 86 ? -0.797 -6.799 5.939 1.00 91.12 86 GLU A O 1
ATOM 674 N N . SER A 1 87 ? -0.727 -6.042 3.827 1.00 90.31 87 SER A N 1
ATOM 675 C CA . SER A 1 87 ? -1.423 -4.779 4.098 1.00 90.31 87 SER A CA 1
ATOM 676 C C . SER A 1 87 ? -2.863 -4.951 4.580 1.00 90.31 87 SER A C 1
ATOM 678 O O . SER A 1 87 ? -3.325 -4.157 5.402 1.00 90.31 87 SER A O 1
ATOM 680 N N . LEU A 1 88 ? -3.572 -6.004 4.154 1.00 89.38 88 LEU A N 1
ATOM 681 C CA . LEU A 1 88 ? -4.896 -6.328 4.706 1.00 89.38 88 LEU A CA 1
ATOM 682 C C . LEU A 1 88 ? -4.834 -6.592 6.218 1.00 89.38 88 LEU A C 1
ATOM 684 O O . LEU A 1 88 ? -5.741 -6.186 6.949 1.00 89.38 88 LEU A O 1
ATOM 688 N N . GLY A 1 89 ? -3.751 -7.213 6.699 1.00 88.19 89 GLY A N 1
ATOM 689 C CA . GLY A 1 89 ? -3.511 -7.413 8.128 1.00 88.19 89 GLY A CA 1
ATOM 690 C C . GLY A 1 89 ? -3.453 -6.090 8.897 1.00 88.19 89 GLY A C 1
ATOM 691 O O . GLY A 1 89 ? -4.106 -5.953 9.935 1.00 88.19 89 GLY A O 1
ATOM 692 N N . PHE A 1 90 ? -2.754 -5.089 8.354 1.00 86.06 90 PHE A N 1
ATOM 693 C CA . PHE A 1 90 ? -2.658 -3.754 8.958 1.00 86.06 90 PHE A CA 1
ATOM 694 C C . PHE A 1 90 ? -4.002 -3.010 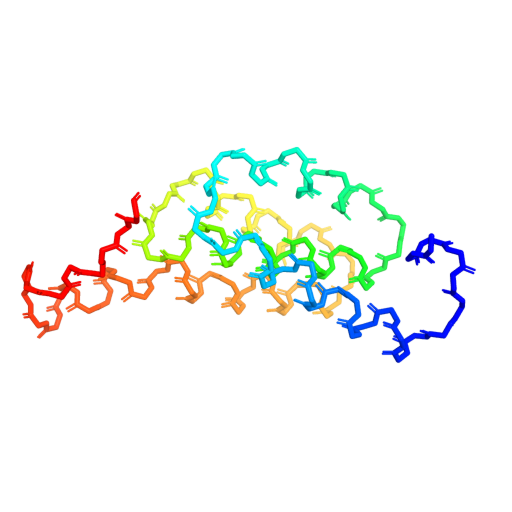8.973 1.00 86.06 90 PHE A C 1
ATOM 696 O O . PHE A 1 90 ? -4.351 -2.378 9.974 1.00 86.06 90 PHE A O 1
ATOM 703 N N . LEU A 1 91 ? -4.824 -3.148 7.927 1.00 86.06 91 LEU A N 1
ATOM 704 C CA . LEU A 1 91 ? -6.171 -2.559 7.909 1.00 86.06 91 LEU A CA 1
ATOM 705 C C . LEU A 1 91 ? -7.102 -3.195 8.950 1.00 86.06 91 LEU A C 1
ATOM 707 O O . LEU A 1 91 ? -7.879 -2.494 9.603 1.00 86.06 91 LEU A O 1
ATOM 711 N N . MET A 1 92 ? -7.059 -4.522 9.096 1.00 80.81 92 MET A N 1
ATOM 712 C CA . MET A 1 92 ? -8.013 -5.269 9.927 1.00 80.81 92 MET A CA 1
ATOM 713 C C . MET A 1 92 ? -7.595 -5.417 11.395 1.00 80.81 92 MET A C 1
ATOM 715 O O . MET A 1 92 ? -8.409 -5.873 12.206 1.00 80.81 92 MET A O 1
ATOM 719 N N . PHE A 1 93 ? -6.381 -4.995 11.761 1.00 74.75 93 PHE A N 1
ATOM 720 C CA . PHE A 1 93 ? -5.831 -5.125 13.114 1.00 74.75 93 PHE A CA 1
ATOM 721 C C . PHE A 1 93 ? -6.787 -4.627 14.212 1.00 74.75 93 PHE A C 1
ATOM 723 O O . PHE A 1 93 ? -6.960 -5.281 15.243 1.00 74.75 93 PHE A O 1
ATOM 730 N N . ARG A 1 94 ? -7.507 -3.526 13.965 1.00 69.50 94 ARG A N 1
ATOM 731 C CA . ARG A 1 94 ? -8.457 -2.963 14.934 1.00 69.50 94 ARG A CA 1
ATOM 732 C C . ARG A 1 94 ? -9.685 -3.842 15.174 1.00 69.50 94 ARG A C 1
ATOM 734 O O . ARG A 1 94 ? -10.064 -4.018 16.326 1.00 69.50 94 ARG A O 1
ATOM 741 N N . LYS A 1 95 ? -10.271 -4.462 14.139 1.00 64.50 95 LYS A N 1
ATOM 742 C CA . LYS A 1 95 ? -11.417 -5.383 14.316 1.00 64.50 95 LYS A CA 1
ATOM 743 C C . LYS A 1 95 ? -11.039 -6.604 15.155 1.00 64.50 95 LYS A C 1
ATOM 745 O O . LYS A 1 95 ? -11.870 -7.120 15.901 1.00 64.50 95 LYS A O 1
ATOM 750 N N . PHE A 1 96 ? -9.795 -7.064 15.035 1.00 64.50 96 PHE A N 1
ATOM 751 C CA . PHE A 1 96 ? -9.275 -8.144 15.867 1.00 64.50 96 PHE A CA 1
ATOM 752 C C . PHE A 1 96 ? -9.101 -7.701 17.327 1.00 64.50 96 PHE A C 1
ATOM 754 O O . PHE A 1 96 ? -9.571 -8.391 18.233 1.00 64.50 96 PHE A O 1
ATOM 761 N N . LEU A 1 97 ? -8.493 -6.533 17.565 1.00 61.81 97 LEU A N 1
ATOM 762 C CA . LEU A 1 97 ? -8.316 -6.003 18.919 1.00 61.81 97 LEU A CA 1
ATOM 763 C C . LEU A 1 97 ? -9.640 -5.658 19.607 1.00 61.81 97 L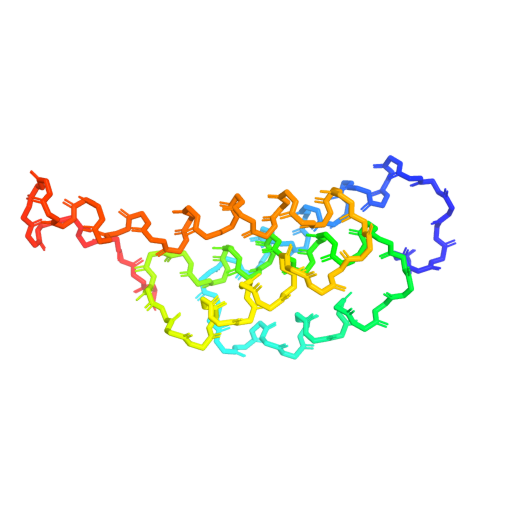EU A C 1
ATOM 765 O O . LEU A 1 97 ? -9.820 -6.015 20.767 1.00 61.81 97 LEU A O 1
ATOM 769 N N . GLU A 1 98 ? -10.585 -5.027 18.909 1.00 62.94 98 GLU A N 1
ATOM 770 C CA . GLU A 1 98 ? -11.898 -4.679 19.467 1.00 62.94 98 GLU A CA 1
ATOM 771 C C . GLU A 1 98 ? -12.685 -5.923 19.894 1.00 62.94 98 GLU A C 1
ATOM 773 O O . GLU A 1 98 ? -13.327 -5.911 20.945 1.00 62.94 98 GLU A O 1
ATOM 778 N N . ARG A 1 99 ? -12.587 -7.024 19.131 1.00 62.81 99 ARG A N 1
ATOM 779 C CA . ARG A 1 99 ? -13.179 -8.315 19.513 1.00 62.81 99 ARG A CA 1
ATOM 780 C C . ARG A 1 99 ? -12.533 -8.929 20.755 1.00 62.81 99 ARG A C 1
ATOM 782 O O . ARG A 1 99 ? -13.221 -9.632 21.485 1.00 62.81 99 ARG A O 1
ATOM 789 N 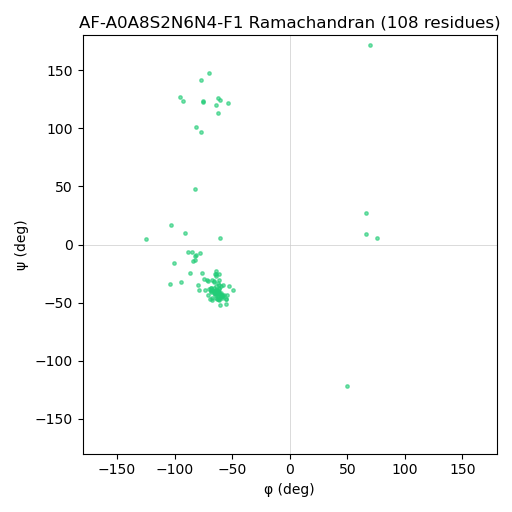N . LYS A 1 100 ? -11.235 -8.705 20.978 1.00 61.56 100 LYS A N 1
ATOM 790 C CA . LYS A 1 100 ? -10.472 -9.367 22.049 1.00 61.56 100 LYS A CA 1
ATOM 791 C C . LYS A 1 100 ? -10.389 -8.555 23.346 1.00 61.56 100 LYS A C 1
ATOM 793 O O . LYS A 1 100 ? -10.354 -9.151 24.415 1.00 61.56 100 LYS A O 1
ATOM 798 N N . PHE A 1 101 ? -10.363 -7.226 23.266 1.00 63.41 101 PHE A N 1
ATOM 799 C CA . PHE A 1 101 ? -10.077 -6.341 24.405 1.00 63.41 101 PHE A CA 1
ATOM 800 C C . PHE A 1 101 ? -11.167 -5.288 24.678 1.00 63.41 101 PHE A C 1
ATOM 802 O O . PHE A 1 101 ? -11.006 -4.450 25.563 1.00 63.41 101 PHE A O 1
ATOM 809 N N . GLY A 1 102 ? -12.292 -5.321 23.952 1.00 60.50 102 GLY A N 1
ATOM 810 C CA . GLY A 1 102 ? -13.366 -4.335 24.094 1.00 60.50 102 GLY A CA 1
ATOM 811 C C . GLY A 1 102 ? -12.981 -2.942 23.569 1.00 60.50 102 GLY A C 1
ATOM 812 O O . GLY A 1 102 ? -11.834 -2.679 23.212 1.00 60.50 102 GLY A O 1
ATOM 813 N N . LYS A 1 103 ? -13.954 -2.019 23.504 1.00 59.22 103 LYS A N 1
ATOM 814 C CA . LYS A 1 103 ? -13.874 -0.693 22.834 1.00 59.22 103 LYS A CA 1
ATOM 815 C C . LYS A 1 103 ? -12.792 0.282 23.364 1.00 59.22 103 LYS A C 1
ATOM 817 O O . LYS A 1 103 ? -12.753 1.434 22.934 1.00 59.22 103 LYS A O 1
ATOM 822 N N . SER A 1 104 ? -11.934 -0.147 24.291 1.00 52.34 104 SER A N 1
ATOM 823 C CA . SER A 1 104 ? -10.904 0.679 24.932 1.00 52.34 104 SER A CA 1
ATOM 824 C C . SER A 1 104 ? -9.600 0.794 24.128 1.00 52.34 104 SER A C 1
ATOM 826 O O . SER A 1 104 ? -8.807 1.688 24.402 1.00 52.34 104 SER A O 1
ATOM 828 N N . ALA A 1 105 ? -9.374 -0.050 23.114 1.00 54.50 105 ALA A N 1
ATOM 829 C CA . ALA A 1 105 ? -8.188 -0.004 22.245 1.00 54.50 105 ALA A CA 1
ATOM 830 C C . ALA A 1 105 ? -8.322 1.042 21.117 1.00 54.50 105 ALA A C 1
ATOM 832 O O . A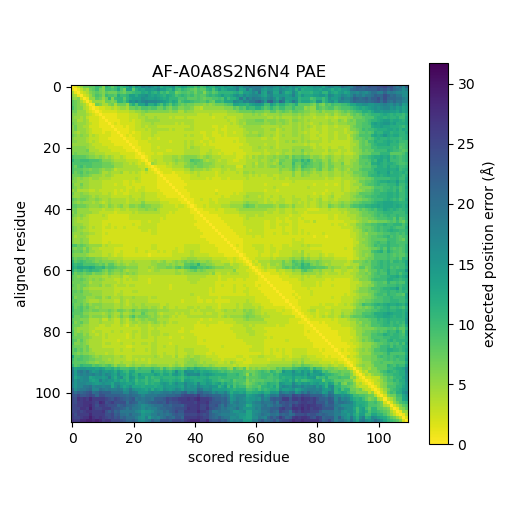LA A 1 105 ? -8.108 0.756 19.937 1.00 54.50 105 ALA A O 1
ATOM 833 N N . ARG A 1 106 ? -8.748 2.258 21.468 1.00 51.78 106 ARG A N 1
ATOM 834 C CA . ARG A 1 106 ? -8.904 3.354 20.511 1.00 51.78 106 ARG A CA 1
ATOM 835 C C . ARG A 1 106 ? -7.513 3.910 20.202 1.00 51.78 106 ARG A C 1
ATOM 837 O O . ARG A 1 106 ? -6.989 4.710 20.965 1.00 51.78 106 ARG A O 1
ATOM 844 N N . ILE A 1 107 ? -6.903 3.463 19.106 1.00 57.44 107 ILE A N 1
ATOM 845 C CA . ILE A 1 107 ? -5.727 4.147 18.555 1.00 57.44 107 ILE A CA 1
ATOM 846 C C . ILE A 1 107 ? -6.227 5.536 18.126 1.00 57.44 107 ILE A C 1
ATOM 848 O O . ILE A 1 107 ? -7.189 5.583 17.347 1.00 57.44 107 ILE A O 1
ATOM 852 N N . PRO A 1 108 ? -5.689 6.644 18.668 1.00 44.66 108 PRO A N 1
ATOM 853 C CA . PRO A 1 108 ? -6.078 7.973 18.230 1.00 44.66 108 PRO A CA 1
ATOM 854 C C . PRO A 1 108 ? -5.698 8.100 16.755 1.00 44.66 108 PRO A C 1
ATOM 856 O O . PRO A 1 108 ? -4.527 8.018 16.393 1.00 44.66 108 PRO A O 1
ATOM 859 N N . GLN A 1 109 ? -6.713 8.206 15.903 1.00 54.25 109 GLN A N 1
ATOM 860 C CA . GLN A 1 109 ? -6.540 8.806 14.589 1.00 54.25 109 GLN A CA 1
ATOM 861 C C . GLN A 1 109 ? -6.462 10.305 14.869 1.00 54.25 109 GLN A C 1
ATOM 863 O O . GLN A 1 109 ? -7.314 10.813 15.601 1.00 54.25 109 GLN A O 1
ATOM 868 N N . CYS A 1 110 ? -5.366 10.925 14.437 1.00 38.09 110 CYS A N 1
ATOM 869 C CA . CYS A 1 110 ? -5.105 12.351 14.596 1.00 38.09 110 CYS A CA 1
ATOM 870 C C . CYS A 1 110 ? -6.292 13.183 14.104 1.00 38.09 110 CYS A C 1
ATOM 872 O O . CYS A 1 110 ? -6.875 12.788 13.068 1.00 38.09 110 CYS A O 1
#

Organism: NCBI:txid1234261

InterPro domains:
  IPR011989 Armadillo-like helical [G3DSA:1.25.10.10] (1-105)
  IPR016024 Armadillo-type fold [SSF48371] (19-92)